Protein AF-A0A531KRS3-F1 (afdb_monomer_lite)

Radius of gyration: 13.33 Å; chains: 1; bounding box: 31×26×32 Å

Secondary structure (DSSP, 8-state):
-HHHHHHHHTT-HHHHHHHHHHHHHHHHHHHHHTTTSSHHHHHHHHHHHHHHHHTT-HHHHHHHHHHHHHHHHHHHHHHHT-

Structure (mmCIF, N/CA/C/O backbone):
data_AF-A0A531KRS3-F1
#
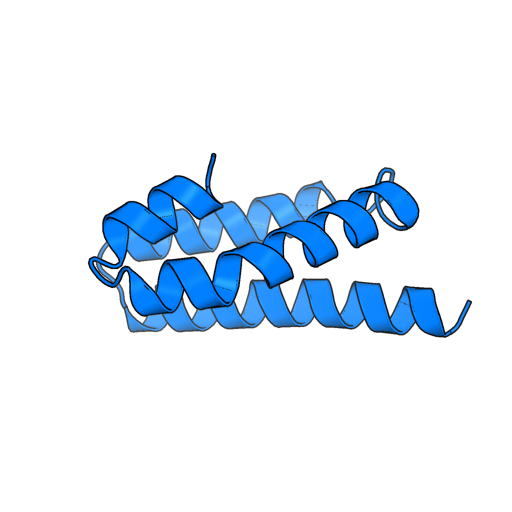_entry.id   AF-A0A531KRS3-F1
#
loop_
_atom_site.group_PDB
_atom_site.id
_atom_site.type_symbol
_atom_site.label_atom_id
_atom_site.label_alt_id
_atom_site.label_comp_id
_atom_site.label_asym_id
_atom_site.label_entity_id
_atom_site.label_seq_id
_atom_site.pdbx_PDB_ins_code
_atom_site.Cartn_x
_atom_site.Cartn_y
_atom_site.Cartn_z
_atom_site.occupancy
_atom_site.B_iso_or_equiv
_atom_site.auth_seq_id
_atom_site.auth_comp_id
_atom_site.auth_asym_id
_atom_site.auth_atom_id
_atom_site.pdbx_PDB_model_num
ATOM 1 N N . ALA A 1 1 ? -9.529 -0.436 -5.930 1.00 80.50 1 ALA A N 1
ATOM 2 C CA . ALA A 1 1 ? -10.203 -1.332 -4.973 1.00 80.50 1 ALA A CA 1
ATOM 3 C C . ALA A 1 1 ? -9.483 -1.335 -3.624 1.00 80.50 1 ALA A C 1
ATOM 5 O O . ALA A 1 1 ? -10.036 -0.781 -2.690 1.00 80.50 1 ALA A O 1
ATOM 6 N N . LEU A 1 2 ? -8.250 -1.853 -3.500 1.00 89.75 2 LEU A N 1
ATOM 7 C CA . LEU A 1 2 ? -7.558 -1.885 -2.197 1.00 89.75 2 LEU A CA 1
ATOM 8 C C . LEU A 1 2 ? -7.295 -0.496 -1.588 1.00 89.75 2 LEU A C 1
ATOM 10 O O . LEU A 1 2 ? -7.636 -0.273 -0.436 1.00 89.75 2 LEU A O 1
ATOM 14 N N . ASP A 1 3 ? -6.746 0.444 -2.363 1.00 91.56 3 ASP A N 1
ATOM 15 C CA . ASP A 1 3 ? -6.483 1.822 -1.907 1.00 91.56 3 ASP A CA 1
ATOM 16 C C . ASP A 1 3 ? -7.718 2.510 -1.295 1.00 91.56 3 ASP A C 1
ATOM 18 O O . ASP A 1 3 ? -7.617 3.260 -0.329 1.00 91.56 3 ASP A O 1
ATOM 22 N N . GLU A 1 4 ? -8.889 2.243 -1.871 1.00 91.19 4 GLU A N 1
ATOM 23 C CA . GLU A 1 4 ? -10.173 2.789 -1.435 1.00 91.19 4 GLU A CA 1
ATOM 24 C C . GLU A 1 4 ? -10.653 2.121 -0.144 1.00 91.19 4 GLU A C 1
ATOM 26 O O . GLU A 1 4 ? -11.089 2.807 0.776 1.00 91.19 4 GLU A O 1
ATOM 31 N N . ALA A 1 5 ? -10.490 0.799 -0.028 1.00 93.19 5 ALA A N 1
ATOM 32 C CA . ALA A 1 5 ? -10.775 0.076 1.208 1.00 93.19 5 ALA A CA 1
ATOM 33 C C . ALA A 1 5 ? -9.888 0.561 2.368 1.00 93.19 5 ALA A C 1
ATOM 35 O O . ALA A 1 5 ? -10.385 0.771 3.470 1.00 93.19 5 ALA A O 1
ATOM 36 N N . LEU A 1 6 ? -8.597 0.808 2.112 1.00 92.75 6 LEU A N 1
ATOM 37 C CA . LEU A 1 6 ? -7.682 1.381 3.104 1.00 92.75 6 LEU A CA 1
ATOM 38 C C . LEU A 1 6 ? -8.087 2.806 3.499 1.00 92.75 6 LEU A C 1
ATOM 40 O O . LEU A 1 6 ? -8.033 3.149 4.675 1.00 92.75 6 LEU A O 1
ATOM 44 N N . ALA A 1 7 ? -8.519 3.627 2.538 1.00 93.44 7 ALA A N 1
ATOM 45 C CA . ALA A 1 7 ? -9.005 4.977 2.815 1.00 93.44 7 ALA A CA 1
ATOM 46 C C . ALA A 1 7 ? -10.253 4.978 3.712 1.00 93.44 7 ALA A C 1
ATOM 48 O O . ALA A 1 7 ? -10.356 5.822 4.599 1.00 93.44 7 ALA A O 1
ATOM 49 N N . LEU A 1 8 ? -11.171 4.029 3.500 1.00 92.25 8 LEU A N 1
ATOM 50 C CA . LEU A 1 8 ? -12.349 3.836 4.349 1.00 92.25 8 LEU A CA 1
ATOM 51 C C . LEU A 1 8 ? -11.967 3.327 5.745 1.00 92.25 8 LEU A C 1
ATOM 53 O O . LEU A 1 8 ? -12.485 3.827 6.737 1.00 92.25 8 LEU A O 1
ATOM 57 N N . ALA A 1 9 ? -11.047 2.363 5.828 1.00 91.81 9 ALA A N 1
ATOM 58 C CA . ALA A 1 9 ? -10.624 1.763 7.093 1.00 91.81 9 ALA A CA 1
ATOM 59 C C . ALA A 1 9 ? -9.803 2.713 7.980 1.00 91.81 9 ALA A C 1
ATOM 61 O O . ALA A 1 9 ? -9.847 2.603 9.200 1.00 91.81 9 ALA A O 1
ATOM 62 N N . ALA A 1 10 ? -9.053 3.642 7.383 1.00 91.12 10 ALA A N 1
ATOM 63 C CA . ALA A 1 10 ? -8.175 4.550 8.119 1.00 91.12 10 ALA A CA 1
ATOM 64 C C . ALA A 1 10 ? -8.916 5.635 8.921 1.00 91.12 10 ALA A C 1
ATOM 66 O O . ALA A 1 10 ? -8.269 6.325 9.707 1.00 91.12 10 ALA A O 1
ATOM 67 N N . ASP A 1 11 ? -10.213 5.851 8.661 1.00 91.69 11 ASP A N 1
ATOM 68 C CA . ASP A 1 11 ? -11.049 6.915 9.250 1.00 91.69 11 ASP A CA 1
ATOM 69 C C . ASP A 1 11 ? -10.369 8.306 9.271 1.00 91.69 11 ASP A C 1
ATOM 71 O O . ASP A 1 11 ? -10.581 9.154 10.136 1.00 91.69 11 ASP A O 1
ATOM 75 N N . ASN A 1 12 ? -9.488 8.545 8.292 1.00 95.50 12 ASN A N 1
ATOM 76 C CA . ASN A 1 12 ? -8.693 9.760 8.178 1.00 95.50 12 ASN A CA 1
ATOM 77 C C . ASN A 1 12 ? -8.752 10.288 6.737 1.00 95.50 12 ASN A C 1
ATOM 79 O O . ASN A 1 12 ? -7.919 9.932 5.890 1.00 95.50 12 ASN A O 1
ATOM 83 N N . PRO A 1 13 ? -9.710 11.182 6.436 1.00 93.75 13 PRO A N 1
ATOM 84 C CA . PRO A 1 13 ? -9.904 11.685 5.080 1.00 93.75 13 PRO A CA 1
ATOM 85 C C . PRO A 1 13 ? -8.720 12.526 4.584 1.00 93.75 13 PRO A C 1
ATOM 87 O O . PRO A 1 13 ? -8.504 12.633 3.377 1.00 93.75 13 PRO A O 1
ATOM 90 N N . PHE A 1 14 ? -7.923 13.115 5.480 1.00 96.44 14 PHE A N 1
ATOM 91 C CA . PHE A 1 14 ? -6.733 13.876 5.095 1.00 96.44 14 PHE A CA 1
ATOM 92 C C . PHE A 1 14 ? -5.614 12.954 4.610 1.00 96.44 14 PHE A C 1
ATOM 94 O O . PHE A 1 14 ? -5.014 13.227 3.569 1.00 96.44 14 PHE A O 1
ATOM 101 N N . ALA A 1 15 ? -5.382 11.838 5.307 1.00 94.19 15 ALA A N 1
ATOM 102 C CA . ALA A 1 15 ? -4.413 10.826 4.894 1.00 94.19 15 ALA A CA 1
ATOM 103 C C . ALA A 1 15 ? -4.783 10.224 3.528 1.00 94.19 15 ALA A C 1
ATOM 105 O O . ALA A 1 15 ? -3.939 10.147 2.634 1.00 94.19 15 ALA A O 1
ATOM 106 N N . ALA A 1 16 ? -6.062 9.893 3.324 1.00 95.06 16 ALA A N 1
ATOM 107 C CA . ALA A 1 16 ? -6.559 9.390 2.044 1.00 95.06 16 ALA A CA 1
ATOM 108 C C . ALA A 1 16 ? -6.342 10.395 0.897 1.00 95.06 16 ALA A C 1
ATOM 110 O O . ALA A 1 16 ? -5.840 10.040 -0.173 1.00 95.06 16 ALA A O 1
ATOM 111 N N . ARG A 1 17 ? -6.660 11.676 1.126 1.00 95.38 17 ARG A N 1
ATOM 112 C CA . ARG A 1 17 ? -6.468 12.746 0.133 1.00 95.38 17 ARG A CA 1
ATOM 113 C C . ARG A 1 17 ? -4.999 12.988 -0.201 1.00 95.38 17 ARG A C 1
ATOM 115 O O . ARG A 1 17 ? -4.690 13.248 -1.361 1.00 95.38 17 ARG A O 1
ATOM 122 N N . LEU A 1 18 ? -4.109 12.894 0.786 1.00 95.81 18 LEU A N 1
ATOM 123 C CA . LEU A 1 18 ? -2.664 12.996 0.578 1.00 95.81 18 LEU A CA 1
ATOM 124 C C . LEU A 1 18 ? -2.141 11.835 -0.284 1.00 95.81 18 LEU A C 1
ATOM 126 O O . LEU A 1 18 ? -1.314 12.048 -1.170 1.00 95.81 18 LEU A O 1
ATOM 130 N N . ALA A 1 19 ? -2.639 10.618 -0.054 1.00 93.56 19 ALA A N 1
ATOM 131 C CA . ALA A 1 19 ? -2.195 9.417 -0.758 1.00 93.56 19 ALA A CA 1
ATOM 132 C C . ALA A 1 19 ? -2.730 9.305 -2.199 1.00 93.56 19 ALA A C 1
ATOM 134 O O . ALA A 1 19 ? -2.031 8.785 -3.070 1.00 93.56 19 ALA A O 1
ATOM 135 N N . ALA A 1 20 ? -3.933 9.810 -2.486 1.00 93.12 20 ALA A N 1
ATOM 136 C CA . ALA A 1 20 ? -4.594 9.687 -3.791 1.00 93.12 20 ALA A CA 1
ATOM 137 C C . ALA A 1 20 ? -3.730 10.067 -5.026 1.00 93.12 20 ALA A C 1
ATOM 139 O O . ALA A 1 20 ? -3.663 9.277 -5.983 1.00 93.12 20 ALA A O 1
ATOM 140 N N . PRO A 1 21 ? -3.032 11.225 -5.062 1.00 94.00 21 PRO A N 1
ATOM 141 C CA . PRO A 1 21 ? -2.157 11.551 -6.191 1.00 94.00 21 PRO A CA 1
ATOM 142 C C . PRO A 1 21 ? -0.957 10.594 -6.301 1.00 94.00 21 PRO A C 1
ATOM 144 O O . PRO A 1 21 ? -0.574 10.216 -7.413 1.00 94.00 21 PRO A O 1
ATOM 147 N N . LEU A 1 22 ? -0.408 10.140 -5.168 1.00 92.12 22 LEU A N 1
ATOM 148 C CA . LEU A 1 22 ? 0.725 9.209 -5.121 1.00 92.12 22 LEU A CA 1
ATOM 149 C C . LEU A 1 22 ? 0.341 7.831 -5.669 1.00 92.12 22 LEU A C 1
ATOM 151 O O . LEU A 1 22 ? 1.070 7.261 -6.481 1.00 92.12 22 LEU A O 1
ATOM 155 N N . GLN A 1 23 ? -0.839 7.326 -5.305 1.00 91.31 23 GLN A N 1
ATOM 156 C CA . GLN A 1 23 ? -1.383 6.067 -5.823 1.00 91.31 23 GLN A CA 1
ATOM 157 C C . GLN A 1 23 ? -1.532 6.104 -7.349 1.00 91.31 23 GLN A C 1
ATOM 159 O O . GLN A 1 23 ? -1.210 5.139 -8.043 1.00 91.31 23 GLN A O 1
ATOM 164 N N . THR A 1 24 ? -1.970 7.240 -7.901 1.00 91.88 24 THR A N 1
ATOM 165 C CA . THR A 1 24 ? -2.080 7.417 -9.356 1.00 91.88 24 THR A CA 1
ATOM 166 C C . THR A 1 24 ? -0.713 7.366 -10.037 1.00 91.88 24 THR A C 1
ATOM 168 O O . THR A 1 24 ? -0.574 6.703 -11.066 1.00 91.88 24 THR A O 1
ATOM 171 N N . HIS A 1 25 ? 0.311 8.012 -9.473 1.00 91.12 25 HIS A N 1
ATOM 172 C CA . HIS A 1 25 ? 1.681 7.900 -9.985 1.00 91.12 25 HIS A CA 1
ATOM 173 C C . HIS A 1 25 ? 2.229 6.474 -9.884 1.00 91.12 25 HIS A C 1
ATOM 175 O O . HIS A 1 25 ? 2.771 5.975 -10.868 1.00 91.12 25 HIS A O 1
ATOM 181 N N . SER A 1 26 ? 2.012 5.795 -8.757 1.00 89.69 26 SER A N 1
ATOM 182 C CA . SER A 1 26 ? 2.420 4.400 -8.554 1.00 89.69 26 SER A CA 1
ATOM 183 C C . SER A 1 26 ? 1.810 3.460 -9.605 1.00 89.69 26 SER A C 1
ATOM 185 O O . SER A 1 26 ? 2.525 2.691 -10.249 1.00 89.69 26 SER A O 1
ATOM 187 N N . ARG A 1 27 ? 0.505 3.588 -9.890 1.00 89.31 27 ARG A N 1
ATOM 188 C CA . ARG A 1 27 ? -0.161 2.803 -10.947 1.00 89.31 27 ARG A CA 1
ATOM 189 C C . ARG A 1 27 ? 0.409 3.085 -12.335 1.00 89.31 27 ARG A C 1
ATOM 191 O O . ARG A 1 27 ? 0.662 2.150 -13.090 1.00 89.31 27 ARG A O 1
ATOM 198 N N . ARG A 1 28 ? 0.626 4.358 -12.686 1.00 91.94 28 ARG A N 1
ATOM 199 C CA . ARG A 1 28 ? 1.208 4.734 -13.991 1.00 91.94 28 ARG A CA 1
ATOM 200 C C . ARG A 1 28 ? 2.618 4.175 -14.152 1.00 91.94 28 ARG A C 1
ATOM 202 O O . ARG A 1 28 ? 2.938 3.651 -15.215 1.00 91.94 28 ARG A O 1
ATOM 209 N N . PHE A 1 29 ? 3.425 4.251 -13.097 1.00 90.81 29 PHE A N 1
ATOM 210 C CA . PHE A 1 29 ? 4.740 3.627 -13.043 1.00 90.81 29 PHE A CA 1
ATOM 211 C C . PHE A 1 29 ? 4.645 2.115 -13.307 1.00 90.81 29 PHE A C 1
ATOM 213 O O . PHE A 1 29 ? 5.319 1.604 -14.201 1.00 90.81 29 PHE A O 1
ATOM 220 N N . TRP A 1 30 ? 3.756 1.418 -12.594 1.00 88.56 30 TRP A N 1
ATOM 221 C CA . TRP A 1 30 ? 3.582 -0.026 -12.730 1.00 88.56 30 TRP A CA 1
ATOM 222 C C . TRP A 1 30 ? 3.236 -0.443 -14.163 1.00 88.56 30 TRP A C 1
ATOM 224 O O . TRP A 1 30 ? 3.931 -1.271 -14.749 1.00 88.56 30 TRP A O 1
ATOM 234 N N . PHE A 1 31 ? 2.217 0.180 -14.763 1.00 89.31 31 PHE A N 1
ATOM 235 C CA . PHE A 1 31 ? 1.808 -0.114 -16.141 1.00 89.31 31 PHE A CA 1
ATOM 236 C C . PHE A 1 31 ? 2.917 0.148 -17.165 1.00 89.31 31 PHE A C 1
ATOM 238 O O . P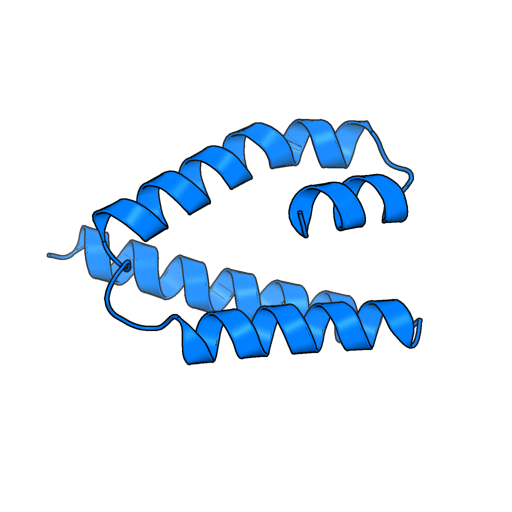HE A 1 31 ? 3.030 -0.574 -18.149 1.00 89.31 31 PHE A O 1
ATOM 245 N N . ARG A 1 32 ? 3.737 1.180 -16.949 1.00 89.88 32 ARG A N 1
ATOM 246 C CA . ARG A 1 32 ? 4.794 1.578 -17.884 1.00 89.88 32 ARG A CA 1
ATOM 247 C C . ARG A 1 32 ? 6.023 0.666 -17.816 1.00 89.88 32 ARG A C 1
ATOM 249 O O . ARG A 1 32 ? 6.628 0.432 -18.859 1.00 89.88 32 ARG A O 1
ATOM 256 N N . TYR A 1 33 ? 6.407 0.210 -16.622 1.00 86.31 33 TYR A N 1
ATOM 257 C CA . TYR A 1 33 ? 7.726 -0.397 -16.382 1.00 86.31 33 TYR A CA 1
ATOM 258 C C . TYR A 1 33 ? 7.695 -1.813 -15.791 1.00 86.31 33 TYR A C 1
ATOM 260 O O . TYR A 1 33 ? 8.718 -2.498 -15.821 1.00 86.31 33 TYR A O 1
ATOM 268 N N . LYS A 1 34 ? 6.563 -2.264 -15.236 1.00 82.06 34 LYS A N 1
ATOM 269 C CA . LYS A 1 34 ? 6.453 -3.532 -14.489 1.00 82.06 34 LYS A CA 1
ATOM 270 C C . LYS A 1 34 ? 5.226 -4.373 -14.861 1.00 82.06 34 LYS A C 1
ATOM 272 O O . LYS A 1 34 ? 4.959 -5.357 -14.184 1.00 82.06 34 LYS A O 1
ATOM 277 N N . ALA A 1 35 ? 4.521 -4.046 -15.948 1.00 68.19 35 ALA A N 1
ATOM 278 C CA . ALA A 1 35 ? 3.324 -4.779 -16.376 1.00 68.19 35 ALA A CA 1
ATOM 279 C C . ALA A 1 35 ? 3.556 -6.299 -16.519 1.00 68.19 35 ALA A C 1
ATOM 281 O O . ALA A 1 35 ? 2.680 -7.074 -16.148 1.00 68.19 35 ALA A O 1
ATOM 282 N N . ASP A 1 36 ? 4.758 -6.708 -16.944 1.00 69.94 36 ASP A N 1
ATOM 283 C CA . ASP A 1 36 ? 5.075 -8.113 -17.235 1.00 69.94 36 ASP A CA 1
ATOM 284 C C . ASP A 1 36 ? 5.891 -8.829 -16.137 1.00 69.94 36 ASP A C 1
ATOM 286 O O . ASP A 1 36 ? 6.147 -10.026 -16.245 1.00 69.94 36 ASP A O 1
ATOM 290 N N . THR A 1 37 ? 6.344 -8.136 -15.077 1.00 75.50 37 THR A N 1
ATOM 291 C CA . THR A 1 37 ? 7.221 -8.739 -14.045 1.00 75.50 37 THR A CA 1
ATOM 292 C C . THR A 1 37 ? 6.921 -8.242 -12.630 1.00 75.50 37 THR A C 1
ATOM 294 O O . THR A 1 37 ? 6.668 -7.061 -12.411 1.00 75.50 37 THR A O 1
ATOM 297 N N . GLY A 1 38 ? 7.029 -9.130 -11.636 1.00 80.69 38 GLY A N 1
ATOM 298 C CA . GLY A 1 38 ? 6.891 -8.780 -10.213 1.00 80.69 38 GLY A CA 1
ATOM 299 C C . GLY A 1 38 ? 5.451 -8.719 -9.693 1.00 80.69 38 GLY A C 1
ATOM 300 O O . GLY A 1 38 ? 5.240 -8.345 -8.542 1.00 80.69 38 GLY A O 1
ATOM 301 N N . LEU A 1 39 ? 4.455 -9.096 -10.508 1.00 87.25 39 LEU A N 1
ATOM 302 C CA . LEU A 1 39 ? 3.046 -9.107 -10.100 1.00 87.25 39 LEU A CA 1
ATOM 303 C C . LEU A 1 39 ? 2.784 -10.052 -8.920 1.00 87.25 39 LEU A C 1
ATOM 305 O O . LEU A 1 39 ? 2.083 -9.657 -7.996 1.00 87.25 39 LEU A O 1
ATOM 309 N N . ALA A 1 40 ? 3.357 -11.260 -8.936 1.00 90.62 40 ALA A N 1
ATOM 310 C CA . ALA A 1 40 ? 3.178 -12.239 -7.862 1.00 90.62 40 ALA A CA 1
ATOM 311 C C . ALA A 1 40 ? 3.715 -11.718 -6.517 1.00 90.62 40 ALA A C 1
ATOM 313 O O . ALA A 1 40 ? 2.963 -11.629 -5.555 1.00 90.62 40 ALA A O 1
ATOM 314 N N . GLU A 1 41 ? 4.970 -11.267 -6.484 1.00 91.44 41 GLU A N 1
ATOM 315 C CA . GLU A 1 41 ? 5.611 -10.716 -5.280 1.00 91.44 41 GLU A CA 1
ATOM 316 C C . GLU A 1 41 ? 4.877 -9.472 -4.747 1.00 91.44 41 GLU A C 1
ATOM 318 O O . GLU A 1 41 ? 4.607 -9.344 -3.553 1.00 91.44 41 GLU A O 1
ATOM 323 N N . SER A 1 42 ? 4.468 -8.567 -5.644 1.00 91.62 42 SER A N 1
ATOM 324 C CA . SER A 1 42 ? 3.654 -7.407 -5.272 1.00 91.62 42 SER A CA 1
ATOM 325 C C . SER A 1 42 ? 2.309 -7.836 -4.680 1.00 91.62 42 SER A C 1
ATOM 327 O O . SER A 1 42 ? 1.896 -7.313 -3.644 1.00 91.62 42 SER A O 1
ATOM 329 N N . ALA A 1 43 ? 1.622 -8.804 -5.293 1.00 92.94 43 ALA A N 1
ATOM 330 C CA . ALA A 1 43 ? 0.351 -9.321 -4.793 1.00 92.94 43 ALA A CA 1
ATOM 331 C C . ALA A 1 43 ? 0.504 -9.976 -3.412 1.00 92.94 43 ALA A C 1
ATOM 333 O O . ALA A 1 43 ? -0.320 -9.725 -2.535 1.00 92.94 43 ALA A O 1
ATOM 334 N N . GLU A 1 44 ? 1.571 -10.742 -3.184 1.00 95.31 44 GLU A N 1
ATOM 335 C CA . GLU A 1 44 ? 1.878 -11.348 -1.884 1.00 95.31 44 GLU A CA 1
ATOM 336 C C . GLU A 1 44 ? 2.025 -10.295 -0.782 1.00 95.31 44 GLU A C 1
ATOM 338 O O . GLU A 1 44 ? 1.429 -10.438 0.286 1.00 95.31 44 GLU A O 1
ATOM 343 N N . HIS A 1 45 ? 2.745 -9.199 -1.042 1.00 95.31 45 HIS A N 1
ATOM 344 C CA . HIS A 1 45 ? 2.870 -8.103 -0.078 1.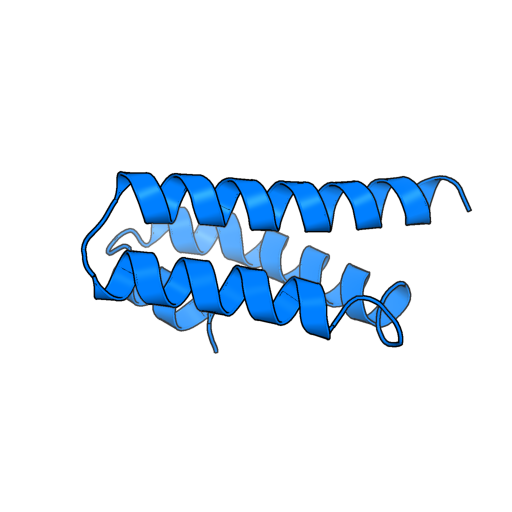00 95.31 45 HIS A CA 1
ATOM 345 C C . HIS A 1 45 ? 1.546 -7.382 0.193 1.00 95.31 45 HIS A C 1
ATOM 347 O O . HIS A 1 45 ? 1.266 -7.046 1.344 1.00 95.31 45 HIS A O 1
ATOM 353 N N . HIS A 1 46 ? 0.703 -7.180 -0.823 1.00 95.69 46 HIS A N 1
ATOM 354 C CA . HIS A 1 46 ? -0.634 -6.624 -0.604 1.00 95.69 46 HIS A CA 1
ATOM 355 C C . HIS A 1 46 ? -1.505 -7.564 0.242 1.00 95.69 46 HIS A C 1
ATOM 357 O O . HIS A 1 46 ? -2.181 -7.104 1.158 1.00 95.69 46 HIS A O 1
ATOM 363 N N . VAL A 1 47 ? -1.479 -8.874 -0.025 1.00 97.12 47 VAL A N 1
ATOM 364 C CA . VAL A 1 47 ? -2.244 -9.867 0.747 1.00 97.12 47 VAL A CA 1
ATOM 365 C C . VAL A 1 47 ? -1.753 -9.952 2.191 1.00 97.12 47 VAL A C 1
ATOM 367 O O . VAL A 1 47 ? -2.582 -10.030 3.094 1.00 97.12 47 VAL A O 1
ATOM 370 N N . ALA A 1 48 ? -0.438 -9.913 2.423 1.00 97.44 48 ALA A N 1
ATOM 371 C CA . ALA A 1 48 ? 0.130 -9.886 3.770 1.00 97.44 48 ALA A CA 1
ATOM 372 C C . ALA A 1 48 ? -0.374 -8.670 4.561 1.00 97.44 48 ALA A C 1
ATOM 374 O O . ALA A 1 48 ? -0.925 -8.836 5.643 1.00 97.44 48 ALA A O 1
ATOM 375 N N . LEU A 1 49 ? -0.309 -7.474 3.964 1.00 97.19 49 LEU A N 1
ATOM 376 C CA . LEU A 1 49 ? -0.838 -6.255 4.575 1.00 97.19 49 LEU A CA 1
ATOM 377 C C . LEU A 1 49 ? -2.334 -6.367 4.902 1.00 97.19 49 LEU A C 1
ATOM 379 O O . LEU A 1 49 ? -2.748 -6.017 6.003 1.00 97.19 49 LEU A O 1
ATOM 383 N N . ILE A 1 50 ? -3.146 -6.865 3.963 1.00 96.69 50 ILE A N 1
ATOM 384 C CA . ILE A 1 50 ? -4.590 -7.043 4.176 1.00 96.69 50 ILE A CA 1
ATOM 385 C C . ILE A 1 50 ? -4.851 -7.969 5.367 1.00 96.69 50 ILE A C 1
ATOM 387 O O . ILE A 1 50 ? -5.705 -7.660 6.190 1.00 96.69 50 ILE A O 1
ATOM 391 N N . ARG A 1 51 ? -4.122 -9.086 5.471 1.00 97.50 51 ARG A N 1
ATOM 392 C CA . ARG A 1 51 ? -4.270 -10.033 6.585 1.00 97.50 51 ARG A CA 1
ATOM 393 C C . ARG A 1 51 ? -3.919 -9.387 7.919 1.00 97.50 51 ARG A C 1
ATOM 395 O O . ARG A 1 51 ? -4.748 -9.420 8.814 1.00 97.50 51 ARG A O 1
ATOM 402 N N . SER A 1 52 ? -2.776 -8.711 8.005 1.00 97.75 52 SER A N 1
ATOM 403 C CA . SER A 1 52 ? -2.351 -8.024 9.230 1.00 97.75 52 SER A CA 1
ATOM 404 C C . SER A 1 52 ? -3.371 -6.974 9.697 1.00 97.75 52 SER A C 1
ATOM 406 O O . SER A 1 52 ? -3.645 -6.861 10.887 1.00 97.75 52 SER A O 1
ATOM 408 N N . ILE A 1 53 ? -4.008 -6.255 8.761 1.00 96.06 53 ILE A N 1
ATOM 409 C CA . ILE A 1 53 ? -5.105 -5.323 9.075 1.00 96.06 53 ILE A CA 1
ATOM 410 C C . ILE A 1 53 ? -6.345 -6.064 9.592 1.00 96.06 53 ILE A C 1
ATOM 412 O O . ILE A 1 53 ? -6.946 -5.632 10.572 1.00 96.06 53 ILE A O 1
ATOM 416 N N . LEU A 1 54 ? -6.746 -7.160 8.941 1.00 96.62 54 LEU A N 1
ATOM 417 C CA . LEU A 1 54 ? -7.913 -7.951 9.351 1.00 96.62 54 LEU A CA 1
ATOM 418 C C . LEU A 1 54 ? -7.720 -8.621 10.718 1.00 96.62 54 LEU A C 1
ATOM 420 O O . LEU A 1 54 ? -8.688 -8.754 11.463 1.00 96.62 54 LEU A O 1
ATOM 424 N N . ASP A 1 55 ? -6.486 -8.992 11.050 1.00 97.31 55 ASP A N 1
ATOM 425 C CA . ASP A 1 55 ? -6.116 -9.574 12.341 1.00 97.31 55 ASP A CA 1
ATOM 426 C C . ASP A 1 55 ? -6.027 -8.516 13.462 1.00 97.31 55 ASP A C 1
ATOM 428 O O . ASP A 1 55 ?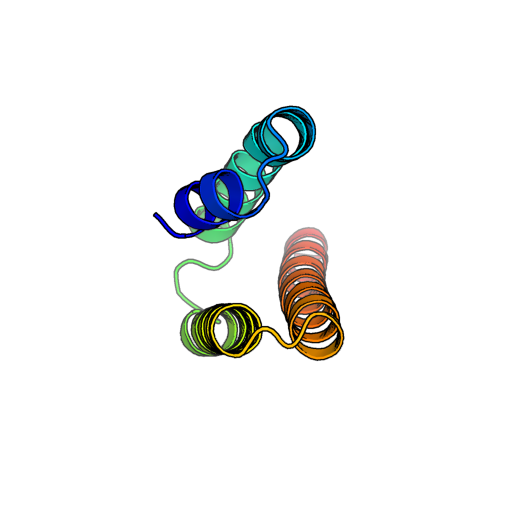 -5.893 -8.864 14.635 1.00 97.31 55 ASP A O 1
ATOM 432 N N . GLY A 1 56 ? -6.123 -7.223 13.125 1.00 96.38 56 GLY A N 1
ATOM 433 C CA . GLY A 1 56 ? -5.995 -6.118 14.079 1.00 96.38 56 GLY A CA 1
ATOM 434 C C . GLY A 1 56 ? -4.569 -5.911 14.602 1.00 96.38 56 GLY A C 1
ATOM 435 O O . GLY A 1 56 ? -4.385 -5.226 15.607 1.00 96.38 56 GLY A O 1
ATOM 436 N N . ASP A 1 57 ? -3.564 -6.491 13.941 1.00 97.88 57 ASP A N 1
ATOM 437 C CA . ASP A 1 57 ? -2.154 -6.369 14.312 1.00 97.88 57 ASP A CA 1
ATOM 438 C C . ASP A 1 57 ? -1.538 -5.135 13.634 1.00 97.88 57 ASP A C 1
ATOM 440 O O . ASP A 1 57 ? -1.065 -5.174 12.492 1.00 97.88 57 ASP A O 1
ATOM 444 N N . GLU A 1 58 ? -1.576 -4.007 14.345 1.00 95.94 58 GLU A N 1
ATOM 445 C CA . GLU A 1 58 ? -1.059 -2.722 13.865 1.00 95.94 58 GLU A CA 1
ATOM 446 C C . GLU A 1 58 ? 0.442 -2.781 13.534 1.00 95.94 58 GLU A C 1
ATOM 448 O O . GLU A 1 58 ? 0.875 -2.257 12.502 1.00 95.94 58 GLU A O 1
ATOM 453 N N . ASP A 1 59 ? 1.238 -3.456 14.367 1.00 97.94 59 ASP A N 1
ATOM 454 C CA . ASP A 1 59 ? 2.686 -3.562 14.186 1.00 97.94 59 ASP A CA 1
ATOM 455 C C . ASP A 1 59 ? 3.025 -4.380 12.934 1.00 97.94 59 ASP A C 1
ATOM 457 O O . ASP A 1 59 ? 3.882 -3.984 12.126 1.00 97.94 59 ASP A O 1
ATOM 461 N N . ALA A 1 60 ? 2.331 -5.504 12.729 1.00 97.88 60 ALA A N 1
ATOM 462 C CA . ALA A 1 60 ? 2.467 -6.308 11.523 1.00 97.88 60 ALA A CA 1
ATOM 463 C C . ALA A 1 60 ? 2.001 -5.536 10.283 1.00 97.88 60 ALA A C 1
ATOM 465 O O . ALA A 1 60 ? 2.725 -5.498 9.284 1.00 97.88 60 ALA A O 1
ATOM 466 N N . ALA A 1 61 ? 0.864 -4.839 10.353 1.00 97.31 61 ALA A N 1
ATOM 467 C CA . ALA A 1 61 ? 0.353 -4.036 9.247 1.00 97.31 61 ALA A CA 1
ATOM 468 C C . ALA A 1 61 ? 1.342 -2.925 8.856 1.00 97.31 61 ALA A C 1
ATOM 470 O O . ALA A 1 61 ? 1.665 -2.755 7.677 1.00 97.31 61 ALA A O 1
ATOM 471 N N . ALA A 1 62 ? 1.911 -2.213 9.831 1.00 96.50 62 ALA A N 1
ATOM 472 C CA . ALA A 1 62 ? 2.923 -1.191 9.586 1.00 96.50 62 ALA A CA 1
ATOM 473 C C . ALA A 1 62 ? 4.196 -1.780 8.953 1.00 96.50 62 ALA A C 1
ATOM 475 O O . ALA A 1 62 ? 4.806 -1.168 8.066 1.00 96.50 62 ALA A O 1
ATOM 476 N N . LYS A 1 63 ? 4.614 -2.973 9.385 1.00 98.25 63 LYS A N 1
ATOM 477 C CA . LYS A 1 63 ? 5.771 -3.683 8.827 1.00 98.25 63 LYS A CA 1
ATOM 478 C C . LYS A 1 63 ? 5.525 -4.136 7.389 1.00 98.25 63 LYS A C 1
ATOM 480 O O . LYS A 1 63 ? 6.399 -3.946 6.540 1.00 98.25 63 LYS A O 1
ATOM 485 N N . ASP A 1 64 ? 4.356 -4.690 7.097 1.00 97.94 64 ASP A N 1
ATOM 486 C CA . ASP A 1 64 ? 4.002 -5.160 5.758 1.00 97.94 64 ASP A CA 1
ATOM 487 C C . ASP A 1 64 ? 3.790 -3.999 4.783 1.00 97.94 64 ASP A C 1
ATOM 489 O O . ASP A 1 64 ? 4.274 -4.054 3.651 1.00 97.94 64 ASP A O 1
ATOM 493 N N . ALA A 1 65 ? 3.216 -2.883 5.241 1.00 95.62 65 ALA A N 1
ATOM 494 C CA . ALA A 1 65 ? 3.153 -1.650 4.460 1.00 95.62 65 ALA A CA 1
ATOM 495 C C . ALA A 1 65 ? 4.559 -1.139 4.092 1.00 95.62 65 ALA A C 1
ATOM 497 O O . ALA A 1 65 ? 4.816 -0.793 2.936 1.00 95.62 65 ALA A O 1
ATOM 498 N N . LYS A 1 66 ? 5.507 -1.139 5.042 1.00 97.06 66 LYS A N 1
ATOM 499 C CA . LYS A 1 66 ? 6.907 -0.758 4.778 1.00 97.06 66 LYS A CA 1
ATOM 500 C C . LYS A 1 66 ? 7.579 -1.692 3.771 1.00 97.06 66 LYS A C 1
ATOM 502 O O . LYS A 1 66 ? 8.289 -1.204 2.894 1.00 97.06 66 LYS A O 1
ATOM 507 N N . ARG A 1 67 ? 7.348 -3.006 3.865 1.00 96.94 67 ARG A N 1
ATOM 508 C CA . ARG A 1 67 ? 7.868 -3.999 2.905 1.00 96.94 67 ARG A CA 1
ATOM 509 C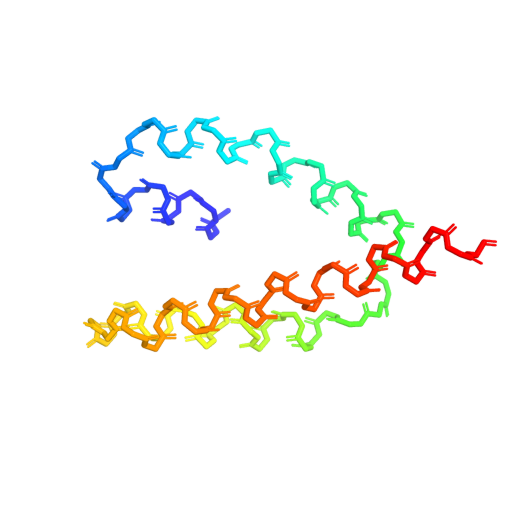 C . ARG A 1 67 ? 7.338 -3.750 1.498 1.00 96.94 67 ARG A C 1
ATOM 511 O O . ARG A 1 67 ? 8.131 -3.662 0.565 1.00 96.94 67 ARG A O 1
ATOM 518 N N . LEU A 1 68 ? 6.029 -3.536 1.361 1.00 94.62 68 LEU A N 1
ATOM 519 C CA . LEU A 1 68 ? 5.413 -3.188 0.084 1.00 94.62 68 LEU A CA 1
ATOM 520 C C . LEU A 1 68 ? 6.029 -1.907 -0.502 1.00 94.62 68 LEU A C 1
ATOM 522 O O . LEU A 1 68 ? 6.420 -1.884 -1.667 1.00 94.62 68 LEU A O 1
ATOM 526 N N . MET A 1 69 ? 6.179 -0.851 0.304 1.00 94.00 69 MET A N 1
ATOM 527 C CA . MET A 1 69 ? 6.791 0.402 -0.154 1.00 94.00 69 MET A CA 1
ATOM 528 C C . MET A 1 69 ? 8.264 0.237 -0.548 1.00 94.00 69 MET A C 1
ATOM 530 O O . MET A 1 69 ? 8.705 0.859 -1.514 1.00 94.00 69 MET A O 1
ATOM 534 N N . ALA A 1 70 ? 9.028 -0.594 0.166 1.00 95.62 70 ALA A N 1
ATOM 535 C CA . ALA A 1 70 ? 10.418 -0.892 -0.171 1.00 95.62 70 ALA A CA 1
ATOM 536 C C . ALA A 1 70 ? 10.530 -1.623 -1.518 1.00 95.62 70 ALA A C 1
ATOM 538 O O . ALA A 1 70 ? 11.346 -1.225 -2.350 1.00 95.62 70 ALA A O 1
ATOM 539 N N . LEU A 1 71 ? 9.668 -2.616 -1.773 1.00 92.94 71 LEU A N 1
ATOM 540 C CA . LEU A 1 71 ? 9.607 -3.313 -3.061 1.00 92.94 71 LEU A CA 1
ATOM 541 C C . LEU A 1 71 ? 9.306 -2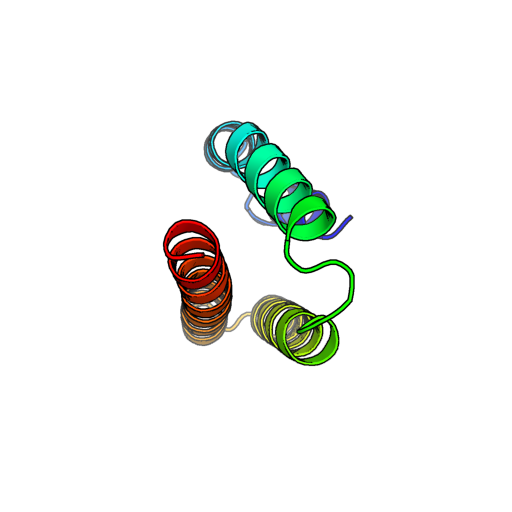.336 -4.208 1.00 92.94 71 LEU A C 1
ATOM 543 O O . LEU A 1 71 ? 10.015 -2.300 -5.215 1.00 92.94 71 LEU A O 1
ATOM 547 N N . LEU A 1 72 ? 8.265 -1.511 -4.055 1.00 90.94 72 LEU A N 1
ATOM 548 C CA . LEU A 1 72 ? 7.861 -0.549 -5.084 1.00 90.94 72 LEU A CA 1
ATOM 549 C C . LEU A 1 72 ? 8.945 0.505 -5.348 1.00 90.94 72 LEU A C 1
ATOM 551 O O . LEU A 1 72 ? 9.178 0.866 -6.502 1.00 90.94 72 LEU A O 1
ATOM 555 N N . ARG A 1 73 ? 9.639 0.962 -4.300 1.00 91.50 73 ARG A N 1
ATOM 556 C CA . ARG A 1 73 ? 10.792 1.861 -4.425 1.00 91.50 73 ARG A CA 1
ATOM 557 C C . ARG A 1 73 ? 11.924 1.210 -5.212 1.00 91.50 73 ARG A C 1
ATOM 559 O O . ARG A 1 73 ? 12.393 1.816 -6.170 1.00 91.50 73 ARG A O 1
ATOM 566 N N . GLY A 1 74 ? 12.319 -0.012 -4.857 1.00 92.00 74 GLY A N 1
ATOM 567 C CA . GLY A 1 74 ? 13.386 -0.728 -5.560 1.00 92.00 74 GLY A CA 1
ATOM 568 C C . GLY A 1 74 ? 13.066 -0.919 -7.044 1.00 92.00 74 GLY A C 1
ATOM 569 O O . GLY A 1 74 ? 13.924 -0.731 -7.904 1.00 92.00 74 GLY A O 1
ATOM 570 N N . HIS A 1 75 ? 11.800 -1.195 -7.373 1.00 90.44 75 HIS A N 1
ATOM 571 C CA . HIS A 1 75 ? 11.344 -1.222 -8.762 1.00 90.44 75 HIS A CA 1
ATOM 572 C C . HIS A 1 75 ? 11.490 0.128 -9.470 1.00 90.44 75 HIS A C 1
ATOM 574 O O . HIS A 1 75 ? 11.917 0.158 -10.625 1.00 90.44 75 HIS A O 1
ATOM 580 N N . ALA A 1 76 ? 11.125 1.229 -8.813 1.00 89.06 76 ALA A N 1
ATOM 581 C CA . ALA A 1 76 ? 11.234 2.566 -9.386 1.00 89.06 76 ALA A CA 1
ATOM 582 C C . ALA A 1 76 ? 12.693 2.978 -9.622 1.00 89.06 76 ALA A C 1
ATOM 584 O O . ALA A 1 76 ? 13.020 3.483 -10.694 1.00 89.06 76 ALA A O 1
ATOM 585 N N . GLU A 1 77 ? 13.577 2.703 -8.666 1.00 92.12 77 GLU A N 1
ATOM 586 C CA . GLU A 1 77 ? 15.013 2.972 -8.774 1.00 92.12 77 GLU A CA 1
ATOM 587 C C . GLU A 1 77 ? 15.652 2.162 -9.909 1.00 92.12 77 GLU A C 1
ATOM 589 O O . GLU A 1 77 ? 16.375 2.719 -10.732 1.00 92.12 77 GLU A O 1
ATOM 594 N N . ALA A 1 78 ? 15.322 0.872 -10.023 1.00 89.25 78 ALA A N 1
ATOM 595 C CA . ALA A 1 78 ? 15.808 0.021 -11.109 1.00 89.25 78 ALA A CA 1
ATOM 596 C C . ALA A 1 78 ? 15.292 0.447 -12.496 1.00 89.25 78 ALA A C 1
ATOM 598 O O . ALA A 1 78 ? 15.952 0.209 -13.504 1.00 89.25 78 ALA A O 1
ATOM 599 N N . ALA A 1 79 ? 14.104 1.052 -12.570 1.00 87.88 79 ALA A N 1
ATOM 600 C CA . ALA A 1 79 ? 13.575 1.598 -13.817 1.00 87.88 79 ALA A CA 1
ATOM 601 C C . ALA A 1 79 ? 14.221 2.941 -14.190 1.00 87.88 79 ALA A C 1
ATOM 603 O O . ALA A 1 79 ? 14.329 3.239 -15.373 1.00 87.88 79 ALA A O 1
ATOM 604 N N . ALA A 1 80 ? 14.639 3.740 -13.203 1.00 86.31 80 ALA A N 1
ATOM 605 C CA . ALA A 1 80 ? 15.290 5.031 -13.420 1.00 86.31 80 ALA A CA 1
ATOM 606 C C . ALA A 1 80 ? 16.749 4.906 -13.892 1.00 86.31 80 ALA A C 1
ATOM 608 O O . ALA A 1 80 ? 17.286 5.849 -14.466 1.00 86.31 80 ALA A O 1
ATOM 609 N N . THR A 1 81 ? 17.393 3.765 -13.636 1.00 86.81 81 THR A N 1
ATOM 610 C CA . THR A 1 81 ? 18.777 3.474 -14.050 1.00 86.81 81 THR A CA 1
ATOM 611 C C . THR A 1 81 ? 18.885 2.728 -15.385 1.00 86.81 81 THR A C 1
ATOM 613 O O . THR A 1 81 ? 19.999 2.420 -15.808 1.00 86.81 81 THR A O 1
ATOM 616 N N . ARG A 1 82 ? 17.756 2.438 -16.048 1.00 65.00 82 ARG A N 1
ATOM 617 C CA . ARG A 1 82 ? 17.687 1.882 -17.411 1.00 65.00 82 ARG A CA 1
ATOM 618 C C . ARG A 1 82 ? 17.582 2.982 -18.458 1.00 65.00 82 ARG A C 1
ATOM 620 O O . ARG A 1 82 ? 18.194 2.791 -19.529 1.00 65.00 82 ARG A O 1
#

pLDDT: mean 91.74, std 6.36, range [65.0, 98.25]

Foldseek 3Di:
DLLVVCCVVVPDVVVSVVCVVVVVVLVVLCVVQPVPHDPVVLVVLSVQLVVCVVVVPPVSNVVSVVVNVVVSVVSVVVRVVD

Sequence (82 aa):
ALDEALALAADNPFAARLAAPLQTHSRRFWFRYKADTGLAESAEHHVALIRSILDGDEDAAAKDAKRLMALLRGHAEAAATR